Protein AF-A0A9P9HNE9-F1 (afdb_monomer_lite)

Structure (mmCIF, N/CA/C/O backbone):
data_AF-A0A9P9HNE9-F1
#
_entry.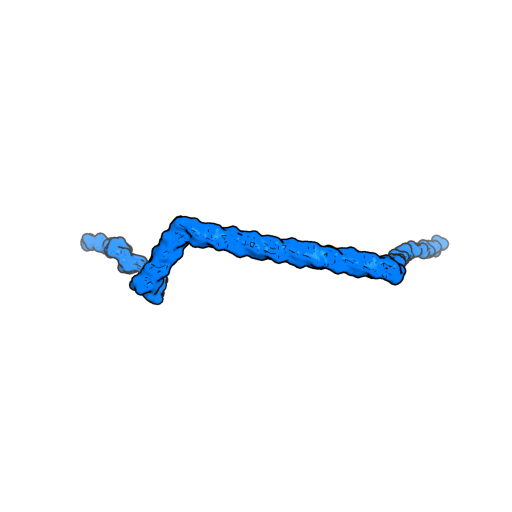id   AF-A0A9P9HNE9-F1
#
loop_
_atom_site.group_PDB
_atom_site.id
_atom_site.type_symbol
_atom_site.label_atom_id
_atom_site.label_alt_id
_atom_site.label_comp_id
_atom_site.label_asym_id
_atom_site.label_entity_id
_atom_site.label_seq_id
_atom_site.pdbx_PDB_ins_code
_atom_site.Cartn_x
_atom_site.Cartn_y
_atom_site.Cartn_z
_atom_site.occupancy
_atom_site.B_iso_or_equiv
_atom_site.auth_seq_id
_atom_site.auth_comp_id
_atom_site.auth_asym_id
_atom_site.auth_atom_id
_atom_site.pdbx_PDB_model_num
ATOM 1 N N . MET A 1 1 ? -8.483 0.041 -76.330 1.00 46.53 1 MET A N 1
ATOM 2 C CA . MET A 1 1 ? -7.160 0.369 -75.760 1.00 46.53 1 MET A CA 1
ATOM 3 C C . MET A 1 1 ? -7.347 0.547 -74.258 1.00 46.53 1 MET A C 1
ATOM 5 O O . MET A 1 1 ? -7.881 1.565 -73.853 1.00 46.53 1 MET A O 1
ATOM 9 N N . ILE A 1 2 ? -7.031 -0.470 -73.451 1.00 42.94 2 ILE A N 1
ATOM 10 C CA . ILE A 1 2 ? -7.026 -0.383 -71.981 1.00 42.94 2 ILE A CA 1
ATOM 11 C C . ILE A 1 2 ? -5.803 -1.179 -71.517 1.00 42.94 2 ILE A C 1
ATOM 13 O O . ILE A 1 2 ? -5.732 -2.382 -71.754 1.00 42.94 2 ILE A O 1
ATOM 17 N N . GLN A 1 3 ? -4.812 -0.498 -70.941 1.00 44.28 3 GLN A N 1
ATOM 18 C CA . GLN A 1 3 ? -3.649 -1.137 -70.322 1.00 44.28 3 GLN A CA 1
ATOM 19 C C . GLN A 1 3 ? -3.976 -1.461 -68.856 1.00 44.28 3 GLN A C 1
ATOM 21 O O . GLN A 1 3 ? -4.509 -0.588 -68.168 1.00 44.28 3 GLN A O 1
ATOM 26 N N . PRO A 1 4 ? -3.652 -2.657 -68.337 1.00 55.72 4 PRO A N 1
ATOM 27 C CA . PRO A 1 4 ? -3.758 -2.917 -66.909 1.00 55.72 4 PRO A CA 1
ATOM 28 C C . PRO A 1 4 ? -2.547 -2.330 -66.164 1.00 55.72 4 PRO A C 1
ATOM 30 O O . PRO A 1 4 ? -1.394 -2.658 -66.447 1.00 55.72 4 PRO A O 1
ATOM 33 N N . LEU A 1 5 ? -2.823 -1.465 -65.186 1.00 52.88 5 LEU A N 1
ATOM 34 C CA . LEU A 1 5 ? -1.845 -0.952 -64.228 1.00 52.88 5 LEU A CA 1
ATOM 35 C C . LEU A 1 5 ? -1.412 -2.083 -63.287 1.00 52.88 5 LEU A C 1
ATOM 37 O O . LEU A 1 5 ? -2.148 -2.472 -62.380 1.00 52.88 5 LEU A O 1
ATOM 41 N N . LEU A 1 6 ? -0.203 -2.606 -63.486 1.00 53.50 6 LEU A N 1
ATOM 42 C CA . LEU A 1 6 ? 0.409 -3.564 -62.570 1.00 53.50 6 LEU A CA 1
ATOM 43 C C . LEU A 1 6 ? 0.885 -2.825 -61.306 1.00 53.50 6 LEU A C 1
ATOM 45 O O . LEU A 1 6 ? 1.999 -2.302 -61.243 1.00 53.50 6 LEU A O 1
ATOM 49 N N . GLN A 1 7 ? 0.025 -2.750 -60.294 1.00 57.41 7 GLN A N 1
ATOM 50 C CA . GLN A 1 7 ? 0.340 -2.131 -59.009 1.00 57.41 7 GLN A CA 1
ATOM 51 C C . GLN A 1 7 ? 1.318 -3.037 -58.228 1.00 57.41 7 GLN A C 1
ATOM 53 O O . GLN A 1 7 ? 0.917 -3.983 -57.549 1.00 57.41 7 GLN A O 1
ATOM 58 N N . LYS A 1 8 ? 2.631 -2.782 -58.343 1.00 58.25 8 LYS A N 1
ATOM 59 C CA . LYS A 1 8 ? 3.663 -3.444 -57.523 1.00 58.25 8 LYS A CA 1
ATOM 60 C C . LYS A 1 8 ? 3.468 -3.067 -56.050 1.00 58.25 8 LYS A C 1
ATOM 62 O O . LYS A 1 8 ? 3.821 -1.969 -55.632 1.00 58.25 8 LYS A O 1
ATOM 67 N N . GLN A 1 9 ? 2.948 -3.995 -55.257 1.00 54.28 9 GLN A N 1
ATOM 68 C CA . GLN A 1 9 ? 2.936 -3.891 -53.798 1.00 54.28 9 GLN A CA 1
ATOM 69 C C . GLN A 1 9 ? 4.383 -3.992 -53.270 1.00 54.28 9 GLN A C 1
ATOM 71 O O . GLN A 1 9 ? 5.067 -4.972 -53.589 1.00 54.28 9 GLN A O 1
ATOM 76 N N . PRO A 1 10 ? 4.897 -3.030 -52.477 1.00 52.81 10 PRO A N 1
ATOM 77 C CA . PRO A 1 10 ? 6.223 -3.157 -51.889 1.00 52.81 10 PRO A CA 1
ATOM 78 C C . PRO A 1 10 ? 6.198 -4.267 -50.832 1.00 52.81 10 PRO A C 1
ATOM 80 O O . PRO A 1 10 ? 5.580 -4.142 -49.776 1.00 52.81 10 PRO A O 1
ATOM 83 N N . SER A 1 11 ? 6.886 -5.371 -51.123 1.00 56.44 11 SER A N 1
ATOM 84 C CA . SER A 1 11 ? 7.118 -6.457 -50.171 1.00 56.44 11 SER A CA 1
ATOM 85 C C . SER A 1 11 ? 7.927 -5.920 -48.985 1.00 56.44 11 SER A C 1
ATOM 87 O O . SER A 1 11 ? 9.150 -5.816 -49.052 1.00 56.44 11 SER A O 1
ATOM 89 N N . ARG A 1 12 ? 7.260 -5.571 -47.878 1.00 60.03 12 ARG A N 1
ATOM 90 C CA . ARG A 1 12 ? 7.920 -5.289 -46.593 1.00 60.03 12 ARG A CA 1
ATOM 91 C C . ARG A 1 12 ? 8.422 -6.599 -45.980 1.00 60.03 12 ARG A C 1
ATOM 93 O O . ARG A 1 12 ? 7.864 -7.096 -45.007 1.00 60.03 12 ARG A O 1
ATOM 100 N N . ARG A 1 13 ? 9.487 -7.175 -46.541 1.00 64.12 13 ARG A N 1
ATOM 101 C CA . ARG A 1 13 ? 10.264 -8.204 -45.842 1.00 64.12 13 ARG A CA 1
ATOM 102 C C . ARG A 1 13 ? 11.257 -7.485 -44.937 1.00 64.12 13 ARG A C 1
ATOM 104 O O . ARG A 1 13 ? 12.192 -6.857 -45.423 1.00 64.12 13 ARG A O 1
ATOM 111 N N . ARG A 1 14 ? 11.022 -7.518 -43.622 1.00 67.06 14 ARG A N 1
ATOM 112 C CA . ARG A 1 14 ? 12.030 -7.069 -42.651 1.00 67.06 14 ARG A CA 1
ATOM 113 C C . ARG A 1 14 ? 13.275 -7.960 -42.801 1.00 67.06 14 ARG A C 1
ATOM 115 O O . ARG A 1 14 ? 13.100 -9.172 -42.943 1.00 67.06 14 ARG A O 1
ATOM 122 N N . PRO A 1 15 ? 14.496 -7.399 -42.810 1.00 75.25 15 PRO A N 1
ATOM 123 C CA . PRO A 1 15 ? 15.708 -8.205 -42.877 1.00 75.25 15 PRO A CA 1
ATOM 124 C C . PRO A 1 15 ? 15.814 -9.083 -41.626 1.00 75.25 15 PRO A C 1
ATOM 126 O O . PRO A 1 15 ? 15.533 -8.632 -40.515 1.00 75.25 15 PRO A O 1
ATOM 129 N N . ILE A 1 16 ? 16.191 -10.346 -41.826 1.00 73.19 16 ILE A N 1
ATOM 130 C CA . ILE A 1 16 ? 16.425 -11.297 -40.736 1.00 73.19 16 ILE A CA 1
ATOM 131 C C . ILE A 1 16 ? 17.646 -10.794 -39.948 1.00 73.19 16 ILE A C 1
ATOM 133 O O . ILE A 1 16 ? 18.675 -10.510 -40.569 1.00 73.19 16 ILE A O 1
ATOM 137 N N . PRO A 1 17 ? 17.553 -10.644 -38.615 1.00 75.06 17 PRO A N 1
ATOM 138 C CA . PRO A 1 17 ? 18.658 -10.141 -37.812 1.00 75.06 17 PRO A CA 1
ATOM 139 C C . PRO A 1 17 ? 19.871 -11.068 -37.909 1.00 75.06 17 PRO A C 1
ATOM 141 O O . PRO A 1 17 ? 19.755 -12.293 -37.938 1.00 75.06 17 PRO A O 1
ATOM 144 N N . THR A 1 18 ? 21.056 -10.464 -37.948 1.00 83.00 18 THR A N 1
ATOM 145 C CA . THR A 1 18 ? 22.319 -11.210 -37.947 1.00 83.00 18 THR A CA 1
ATOM 146 C C . THR A 1 18 ? 22.575 -11.848 -36.577 1.00 83.00 18 THR A C 1
ATOM 148 O O . THR A 1 18 ? 22.065 -11.376 -35.561 1.00 83.00 18 THR A O 1
ATOM 151 N N . LEU A 1 19 ? 23.424 -12.882 -36.521 1.00 79.19 19 LEU A N 1
ATOM 152 C CA . LEU A 1 19 ? 23.806 -13.563 -35.271 1.00 79.19 19 LEU A CA 1
ATOM 153 C C . LEU A 1 19 ? 24.306 -12.599 -34.180 1.00 79.19 19 LEU A C 1
ATOM 155 O O . LEU A 1 19 ? 23.931 -12.738 -33.019 1.00 79.19 19 LEU A O 1
ATOM 159 N N . LYS A 1 20 ? 25.094 -11.580 -34.552 1.00 76.94 20 LYS A N 1
ATOM 160 C CA . LYS A 1 20 ? 25.567 -10.542 -33.618 1.00 76.94 20 LYS A CA 1
ATOM 161 C C . LYS A 1 20 ? 24.412 -9.722 -33.043 1.00 76.94 20 LYS A C 1
ATOM 163 O O . LYS A 1 20 ? 24.405 -9.412 -31.859 1.00 76.94 20 LYS A O 1
ATOM 168 N N . GLN A 1 21 ? 23.432 -9.389 -33.877 1.00 74.75 21 GLN A N 1
ATOM 169 C CA . GLN A 1 21 ? 22.278 -8.593 -33.476 1.00 74.75 21 GLN A CA 1
ATOM 170 C C . GLN A 1 21 ? 21.326 -9.390 -32.581 1.00 74.75 21 GLN A C 1
ATOM 172 O O . GLN A 1 21 ? 20.871 -8.866 -31.573 1.00 74.75 21 GLN A O 1
ATOM 177 N N . LEU A 1 22 ? 21.110 -10.673 -32.884 1.00 74.25 22 LEU A N 1
ATOM 178 C CA . LEU A 1 22 ? 20.410 -11.611 -32.002 1.00 74.25 22 LEU A CA 1
ATOM 179 C C . LEU A 1 22 ? 21.100 -11.731 -30.639 1.00 74.25 22 LEU A C 1
ATOM 181 O O . LEU A 1 22 ? 20.432 -11.657 -29.615 1.00 74.25 22 LEU A O 1
ATOM 185 N N . HIS A 1 23 ? 22.428 -11.865 -30.618 1.00 71.31 23 HIS A N 1
ATOM 186 C CA . HIS A 1 23 ? 23.190 -11.963 -29.374 1.00 71.31 23 HIS A CA 1
ATOM 187 C C . HIS A 1 23 ? 23.087 -10.686 -28.526 1.00 71.31 23 HIS A C 1
ATOM 189 O O . HIS A 1 23 ? 22.812 -10.767 -27.333 1.00 71.31 23 HIS A O 1
ATOM 195 N N . LEU A 1 24 ? 23.220 -9.507 -29.143 1.00 74.31 24 LEU A N 1
ATOM 196 C CA . LEU A 1 24 ? 23.035 -8.223 -28.459 1.00 74.31 24 LEU A CA 1
ATOM 197 C C . LEU A 1 24 ? 21.611 -8.059 -27.921 1.00 74.31 24 LEU A C 1
ATOM 199 O O . LEU A 1 24 ? 21.441 -7.634 -26.784 1.00 74.31 24 LEU A O 1
ATOM 203 N N . MET A 1 25 ? 20.593 -8.434 -28.702 1.00 67.44 25 MET A N 1
ATOM 204 C CA . MET A 1 25 ? 19.207 -8.427 -28.229 1.00 67.44 25 MET A CA 1
ATOM 205 C C . MET A 1 25 ? 19.028 -9.350 -27.020 1.00 67.44 25 MET A C 1
ATOM 207 O O . MET A 1 25 ? 18.363 -8.957 -26.069 1.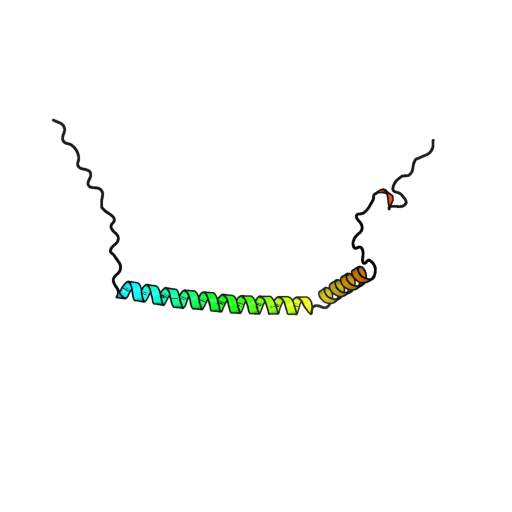00 67.44 25 MET A O 1
ATOM 211 N N . HIS A 1 26 ? 19.662 -10.526 -27.022 1.00 71.38 26 HIS A N 1
ATOM 212 C CA . HIS A 1 26 ? 19.572 -11.484 -25.921 1.00 71.38 26 HIS A CA 1
ATOM 213 C C . HIS A 1 26 ? 20.224 -10.959 -24.629 1.00 71.38 26 HIS A C 1
ATOM 215 O O . HIS A 1 26 ? 19.661 -11.103 -23.545 1.00 71.38 26 HIS A O 1
ATOM 221 N N . LEU A 1 27 ? 21.379 -10.296 -24.743 1.00 71.94 27 LEU A N 1
ATOM 222 C CA . LEU A 1 27 ? 22.059 -9.660 -23.610 1.00 71.94 27 LEU A CA 1
ATOM 223 C C . LEU A 1 27 ? 21.240 -8.493 -23.043 1.00 71.94 27 LEU A C 1
ATOM 225 O O . LEU A 1 27 ? 21.010 -8.438 -21.839 1.00 71.94 27 LEU A O 1
ATOM 229 N N . ILE A 1 28 ? 20.709 -7.625 -23.913 1.00 72.38 28 ILE A N 1
ATOM 230 C CA . ILE A 1 28 ? 19.833 -6.513 -23.508 1.00 72.38 28 ILE A CA 1
ATOM 231 C C . ILE A 1 28 ? 18.582 -7.043 -22.792 1.00 72.38 28 ILE A C 1
ATOM 233 O O . ILE A 1 28 ? 18.143 -6.457 -21.804 1.00 72.38 28 ILE A O 1
ATOM 237 N N . THR A 1 29 ? 18.015 -8.168 -23.243 1.00 79.56 29 THR A N 1
ATOM 238 C CA . THR A 1 29 ? 16.877 -8.790 -22.551 1.00 79.56 29 THR A CA 1
ATOM 239 C C . THR A 1 29 ? 17.255 -9.394 -21.203 1.00 79.56 29 THR A C 1
ATOM 241 O O . THR A 1 29 ? 16.458 -9.296 -20.275 1.00 79.56 29 THR A O 1
ATOM 244 N N . ALA A 1 30 ? 18.449 -9.978 -21.062 1.00 84.00 30 ALA A N 1
ATOM 245 C CA . ALA A 1 30 ? 18.897 -10.559 -19.799 1.00 84.00 30 ALA A CA 1
ATOM 246 C C . ALA A 1 30 ? 19.115 -9.478 -18.728 1.00 84.00 30 ALA A C 1
ATOM 248 O O . ALA A 1 30 ? 18.588 -9.602 -17.623 1.00 84.00 30 ALA A O 1
ATOM 249 N N . ASP A 1 31 ? 19.795 -8.384 -19.080 1.00 84.75 31 ASP A N 1
ATOM 250 C CA . ASP A 1 31 ? 20.006 -7.251 -18.172 1.00 84.75 31 ASP A CA 1
ATOM 251 C C . ASP A 1 31 ? 18.683 -6.579 -17.791 1.00 84.75 31 ASP A C 1
ATOM 253 O O . ASP A 1 31 ? 18.458 -6.255 -16.624 1.00 84.75 31 ASP A O 1
ATOM 257 N N . ALA A 1 32 ? 17.762 -6.421 -18.748 1.00 86.88 32 ALA A N 1
ATOM 258 C CA . ALA A 1 32 ? 16.438 -5.869 -18.476 1.00 86.88 32 ALA A CA 1
ATOM 259 C C . ALA A 1 32 ? 15.616 -6.761 -17.528 1.00 86.88 32 ALA A C 1
ATOM 261 O O . ALA A 1 32 ? 14.968 -6.253 -16.611 1.00 86.88 32 ALA A O 1
ATOM 262 N N . MET A 1 33 ? 15.657 -8.086 -17.714 1.00 82.25 33 MET A N 1
ATOM 263 C CA . MET A 1 33 ? 14.985 -9.037 -16.822 1.00 82.25 33 MET A CA 1
ATOM 264 C C . MET A 1 33 ? 15.603 -9.033 -15.423 1.00 82.25 33 MET A C 1
ATOM 266 O O . MET A 1 33 ? 14.870 -9.018 -14.434 1.00 82.25 33 MET A O 1
ATOM 270 N N . PHE A 1 34 ? 16.933 -8.992 -15.324 1.00 89.38 34 PHE A N 1
ATOM 271 C CA . PHE A 1 34 ? 17.628 -8.919 -14.042 1.00 89.38 34 PHE A CA 1
ATOM 272 C C . PHE A 1 34 ? 17.311 -7.618 -13.296 1.00 89.38 34 PHE A C 1
ATOM 274 O O . PHE A 1 34 ? 16.994 -7.649 -12.108 1.00 89.38 34 PHE A O 1
ATOM 281 N N . ALA A 1 35 ? 17.311 -6.479 -13.992 1.00 93.38 35 ALA A N 1
ATOM 282 C CA . ALA A 1 35 ? 16.938 -5.194 -13.408 1.00 93.38 35 ALA A CA 1
ATOM 283 C C . ALA A 1 35 ? 15.486 -5.191 -12.900 1.00 93.38 35 ALA A C 1
ATOM 285 O O . ALA A 1 35 ? 15.221 -4.719 -11.794 1.00 93.38 35 ALA A O 1
ATOM 286 N N . ALA A 1 36 ? 14.549 -5.755 -13.670 1.00 90.44 36 ALA A N 1
ATOM 287 C CA . ALA A 1 36 ? 13.155 -5.889 -13.251 1.00 90.44 36 ALA A CA 1
ATOM 288 C C . ALA A 1 36 ? 13.011 -6.787 -12.011 1.00 90.44 36 ALA A C 1
ATOM 290 O O . ALA A 1 36 ? 12.281 -6.447 -11.079 1.00 90.44 36 ALA A O 1
ATOM 291 N N . TYR A 1 37 ? 13.747 -7.898 -11.969 1.00 91.88 37 TYR A N 1
ATOM 292 C CA . TYR A 1 37 ? 13.775 -8.790 -10.816 1.00 91.88 37 TYR A CA 1
ATOM 293 C C . TYR A 1 37 ? 14.329 -8.093 -9.568 1.00 91.88 37 TYR A C 1
ATOM 295 O O . TYR A 1 37 ? 13.676 -8.089 -8.525 1.00 91.88 37 TYR A O 1
ATOM 303 N N . MET A 1 38 ? 15.478 -7.425 -9.677 1.00 96.88 38 MET A N 1
ATOM 304 C CA . MET A 1 38 ? 16.066 -6.674 -8.565 1.00 96.88 38 MET A CA 1
ATOM 305 C C . MET A 1 38 ? 15.128 -5.582 -8.051 1.00 96.88 38 MET A C 1
ATOM 307 O O . MET A 1 38 ? 14.950 -5.448 -6.842 1.00 96.88 38 MET A O 1
ATOM 311 N N . LYS A 1 39 ? 14.454 -4.865 -8.956 1.00 95.38 39 LYS A N 1
ATOM 312 C CA . LYS A 1 39 ? 13.424 -3.891 -8.589 1.00 95.38 39 LYS A CA 1
ATOM 313 C C . LYS A 1 39 ? 12.287 -4.542 -7.796 1.00 95.38 39 LYS A C 1
ATOM 315 O O . LYS A 1 39 ? 11.904 -4.012 -6.758 1.00 95.38 39 LYS A O 1
ATOM 320 N N . SER A 1 40 ? 11.791 -5.699 -8.239 1.00 92.88 40 SER A N 1
ATOM 321 C CA . SER A 1 40 ? 10.722 -6.414 -7.528 1.00 92.88 40 SER A CA 1
ATOM 322 C C . SER A 1 40 ? 11.135 -6.857 -6.119 1.00 92.88 40 SER A C 1
ATOM 324 O O . SER A 1 40 ? 10.326 -6.785 -5.198 1.00 92.88 40 SER A O 1
ATOM 326 N N . ILE A 1 41 ? 12.404 -7.243 -5.919 1.00 96.31 41 ILE A N 1
ATOM 327 C CA . ILE A 1 41 ? 12.938 -7.561 -4.587 1.00 96.31 41 ILE A CA 1
ATOM 328 C C . ILE A 1 41 ? 12.906 -6.321 -3.699 1.00 96.31 41 ILE A C 1
ATOM 330 O O . ILE A 1 41 ? 12.431 -6.394 -2.567 1.00 96.31 41 ILE A O 1
ATOM 334 N N . THR A 1 42 ? 13.401 -5.188 -4.197 1.00 95.94 42 THR A N 1
ATOM 335 C CA . THR A 1 42 ? 13.419 -3.937 -3.430 1.00 95.94 42 THR A CA 1
ATOM 336 C C . THR A 1 42 ? 12.005 -3.483 -3.067 1.00 95.94 42 THR A C 1
ATOM 338 O O . THR A 1 42 ? 11.762 -3.107 -1.923 1.00 95.94 42 THR A O 1
ATOM 341 N N . GLU A 1 43 ? 11.054 -3.570 -3.999 1.00 96.00 43 GLU A N 1
ATOM 342 C CA . GLU A 1 43 ? 9.644 -3.258 -3.732 1.00 96.00 43 GLU A CA 1
ATOM 343 C C . GLU A 1 43 ? 9.041 -4.199 -2.681 1.00 96.00 43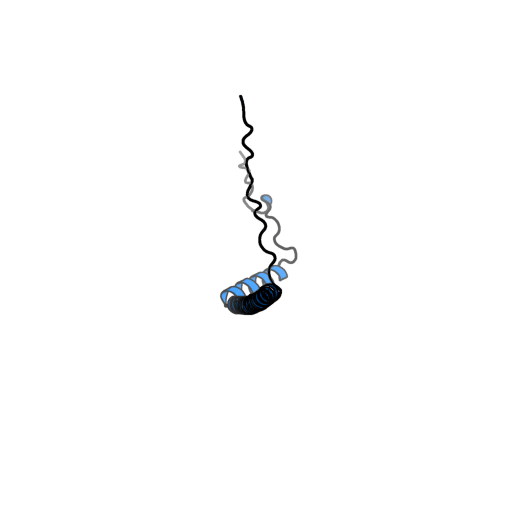 GLU A C 1
ATOM 345 O O . GLU A 1 43 ? 8.413 -3.735 -1.733 1.00 96.00 43 GLU A O 1
ATOM 350 N N . ALA A 1 44 ? 9.281 -5.509 -2.782 1.00 95.31 44 ALA A N 1
ATOM 351 C CA . ALA A 1 44 ? 8.800 -6.468 -1.791 1.00 95.31 44 ALA A CA 1
ATOM 352 C C . ALA A 1 44 ? 9.380 -6.195 -0.393 1.00 95.31 44 ALA A C 1
ATOM 354 O O . ALA A 1 44 ? 8.654 -6.245 0.599 1.00 95.31 44 ALA A O 1
ATOM 355 N N . GLN A 1 45 ? 10.672 -5.866 -0.306 1.00 94.19 45 GLN A N 1
ATOM 356 C CA . GLN A 1 45 ? 11.321 -5.501 0.954 1.00 94.19 45 GLN A CA 1
ATOM 357 C C . GLN A 1 45 ? 10.720 -4.230 1.563 1.00 94.19 45 GLN A C 1
ATOM 359 O O . GLN A 1 45 ? 10.461 -4.203 2.767 1.00 94.19 45 GLN A O 1
ATOM 364 N N . ASN A 1 46 ? 10.452 -3.208 0.745 1.00 95.81 46 ASN A N 1
ATOM 365 C CA . ASN A 1 46 ? 9.794 -1.986 1.204 1.00 95.81 46 ASN A CA 1
ATOM 366 C C . ASN A 1 46 ? 8.372 -2.261 1.698 1.00 95.81 46 ASN A C 1
ATOM 368 O O . ASN A 1 46 ? 8.042 -1.846 2.802 1.00 95.81 46 ASN A O 1
ATOM 372 N N . ASN A 1 47 ? 7.576 -3.040 0.963 1.00 93.31 47 ASN A N 1
ATOM 373 C CA . ASN A 1 47 ? 6.213 -3.389 1.375 1.00 93.31 47 ASN A CA 1
ATOM 374 C C . ASN A 1 47 ? 6.189 -4.119 2.725 1.00 93.31 47 ASN A C 1
ATOM 376 O O . ASN A 1 47 ? 5.358 -3.827 3.584 1.00 93.31 47 ASN A O 1
ATOM 380 N N . VAL A 1 48 ? 7.115 -5.063 2.936 1.00 93.75 48 VAL A N 1
ATOM 381 C CA . VAL A 1 48 ? 7.248 -5.755 4.227 1.00 93.75 48 VAL A CA 1
ATOM 382 C C . VAL A 1 48 ? 7.613 -4.763 5.326 1.00 93.75 48 VAL A C 1
ATOM 384 O O . VAL A 1 48 ? 7.018 -4.801 6.401 1.00 93.75 48 VAL A O 1
ATOM 387 N N . LYS A 1 49 ? 8.561 -3.859 5.066 1.00 93.81 49 LYS A N 1
ATOM 388 C CA . LYS A 1 49 ? 8.962 -2.838 6.033 1.00 93.81 49 LYS A CA 1
ATOM 389 C C . LYS A 1 49 ? 7.785 -1.932 6.406 1.00 93.81 49 LYS A C 1
ATOM 391 O O . LYS A 1 49 ? 7.465 -1.846 7.588 1.00 93.81 49 LYS A O 1
ATOM 396 N N . GLU A 1 50 ? 7.109 -1.344 5.424 1.00 92.06 50 GLU A N 1
ATOM 397 C CA . GLU A 1 50 ? 5.943 -0.473 5.616 1.00 92.06 50 GLU A CA 1
ATOM 398 C C . GLU A 1 50 ? 4.839 -1.168 6.418 1.00 92.06 50 GLU A C 1
ATOM 400 O O . GLU A 1 50 ? 4.317 -0.607 7.380 1.00 92.06 50 GLU A O 1
ATOM 405 N N . PHE A 1 51 ? 4.534 -2.427 6.093 1.00 88.88 51 PHE A N 1
ATOM 406 C CA . PHE A 1 51 ? 3.571 -3.216 6.855 1.00 88.88 51 PHE A CA 1
ATOM 407 C C . PHE A 1 51 ? 4.010 -3.414 8.311 1.00 88.88 51 PHE A C 1
ATOM 409 O O . PHE A 1 51 ? 3.208 -3.255 9.230 1.00 88.88 51 PHE A O 1
ATOM 416 N N . THR A 1 52 ? 5.283 -3.745 8.551 1.00 89.25 52 THR A N 1
ATOM 417 C CA . THR A 1 52 ? 5.778 -3.929 9.923 1.00 89.25 52 THR A CA 1
ATOM 418 C C . THR A 1 52 ? 5.794 -2.635 10.730 1.00 89.25 52 THR A C 1
ATOM 420 O O . THR A 1 52 ? 5.590 -2.684 11.940 1.00 89.25 52 THR A O 1
ATOM 423 N N . GLU A 1 53 ? 6.028 -1.490 10.093 1.00 90.75 53 GLU A N 1
ATOM 424 C CA . GLU A 1 53 ? 5.939 -0.177 10.734 1.00 90.75 53 GLU A CA 1
ATOM 425 C C . GLU A 1 53 ? 4.485 0.153 11.082 1.00 90.75 53 GLU A C 1
ATOM 427 O O . GLU A 1 53 ? 4.201 0.491 12.229 1.00 90.75 53 GLU A O 1
ATOM 432 N N . LEU A 1 54 ? 3.550 -0.064 10.152 1.00 88.06 54 LEU A N 1
ATOM 433 C CA . LEU A 1 54 ? 2.120 0.144 10.383 1.00 88.06 54 LEU A CA 1
ATOM 434 C C . LEU A 1 54 ? 1.575 -0.741 11.512 1.00 88.06 54 LEU A C 1
ATOM 436 O O . LEU A 1 54 ? 0.782 -0.285 12.330 1.00 88.06 54 LEU A O 1
ATOM 440 N N . MET A 1 55 ? 2.012 -1.999 11.580 1.00 82.94 55 MET A N 1
ATOM 441 C CA . MET A 1 55 ? 1.624 -2.927 12.649 1.00 82.94 55 MET A CA 1
ATOM 442 C C . MET A 1 55 ? 2.232 -2.571 14.009 1.00 82.94 55 MET A C 1
ATOM 444 O O . MET A 1 55 ? 1.686 -2.967 15.037 1.00 82.94 55 MET A O 1
ATOM 448 N N . ARG A 1 56 ? 3.361 -1.854 14.029 1.00 85.81 56 ARG A N 1
ATOM 449 C CA . ARG A 1 56 ? 3.980 -1.354 15.263 1.00 85.81 56 ARG A CA 1
ATOM 450 C C . ARG A 1 56 ? 3.322 -0.085 15.782 1.00 85.81 56 ARG A C 1
ATOM 452 O O . ARG A 1 56 ? 3.512 0.209 16.956 1.00 85.81 56 ARG A O 1
ATOM 459 N N . ASP A 1 57 ? 2.563 0.628 14.957 1.00 89.25 57 ASP A N 1
ATOM 460 C CA . ASP A 1 57 ? 1.849 1.824 15.387 1.00 89.25 57 ASP A CA 1
ATOM 461 C C . ASP A 1 57 ? 0.877 1.509 16.536 1.00 89.25 57 ASP A C 1
ATOM 463 O O . ASP A 1 57 ? 0.144 0.512 16.506 1.00 89.25 57 ASP A O 1
ATOM 467 N N . ASP A 1 58 ? 0.875 2.358 17.562 1.00 80.00 58 ASP A N 1
ATOM 468 C CA . ASP A 1 58 ? 0.132 2.127 18.806 1.00 80.00 58 ASP A CA 1
ATOM 469 C C . ASP A 1 58 ? -1.376 2.029 18.540 1.00 80.00 58 ASP A C 1
ATOM 471 O O . ASP A 1 58 ? -2.089 1.245 19.172 1.00 80.00 58 ASP A O 1
ATOM 475 N N . PHE A 1 59 ? -1.865 2.781 17.553 1.00 83.75 59 PHE A N 1
ATOM 476 C CA . PHE A 1 59 ? -3.257 2.744 17.119 1.00 83.75 59 PHE A CA 1
ATOM 477 C C . PHE A 1 59 ? -3.633 1.397 16.480 1.00 83.75 59 PHE A C 1
ATOM 479 O O . PHE A 1 59 ? -4.648 0.793 16.841 1.00 83.75 59 PHE A O 1
ATOM 486 N N . SER A 1 60 ? -2.791 0.876 15.582 1.00 76.88 60 SER A N 1
ATOM 487 C CA . SER A 1 60 ? -2.991 -0.432 14.942 1.00 76.88 60 SER A CA 1
ATOM 488 C C . SER A 1 60 ? -2.992 -1.574 15.960 1.00 76.88 60 SER A C 1
ATOM 490 O O . SER A 1 60 ? -3.814 -2.496 15.873 1.00 76.88 60 SER A O 1
ATOM 492 N N . GLN A 1 61 ? -2.113 -1.504 16.963 1.00 85.19 61 GLN A N 1
ATOM 493 C CA . GLN A 1 61 ? -2.071 -2.482 18.049 1.00 85.19 61 GLN A CA 1
ATOM 494 C C . GLN A 1 61 ? -3.350 -2.450 18.896 1.00 85.19 61 GLN A C 1
ATOM 496 O O . GLN A 1 61 ? -3.908 -3.508 19.192 1.00 85.19 61 GLN A O 1
ATOM 501 N N . GLN A 1 62 ? -3.864 -1.261 19.230 1.00 85.19 62 GLN A N 1
ATOM 502 C CA . GLN A 1 62 ? -5.112 -1.113 19.991 1.00 85.19 62 GLN A CA 1
ATOM 503 C C . GLN A 1 62 ? -6.315 -1.704 19.253 1.00 85.19 62 GLN A C 1
ATOM 505 O O . GLN A 1 62 ? -7.101 -2.441 19.851 1.00 85.19 62 GLN A O 1
ATOM 510 N N . ILE A 1 63 ? -6.444 -1.438 17.949 1.00 84.88 63 ILE A N 1
ATOM 511 C CA . ILE A 1 63 ? -7.521 -2.015 17.134 1.00 84.88 63 ILE A CA 1
ATOM 512 C C . ILE A 1 63 ? -7.407 -3.537 17.109 1.00 84.88 63 ILE A C 1
ATOM 514 O O . ILE A 1 63 ? -8.391 -4.235 17.353 1.00 84.88 63 ILE A O 1
ATOM 518 N N . THR A 1 64 ? -6.209 -4.062 16.852 1.00 84.44 64 THR A N 1
ATOM 519 C CA . THR A 1 64 ? -5.995 -5.511 16.761 1.00 84.44 64 THR A CA 1
ATOM 520 C C . THR A 1 64 ? -6.295 -6.198 18.094 1.00 84.44 64 THR A C 1
ATOM 522 O O . THR A 1 64 ? -6.984 -7.218 18.116 1.00 84.44 64 THR A O 1
ATOM 525 N N . ALA A 1 65 ? -5.870 -5.611 19.216 1.00 86.62 65 ALA A N 1
ATOM 526 C CA . ALA A 1 65 ? -6.177 -6.109 20.554 1.00 86.62 65 ALA A CA 1
ATOM 527 C C . ALA A 1 65 ? -7.685 -6.073 20.855 1.00 86.62 65 ALA A C 1
ATOM 529 O O . ALA A 1 65 ? -8.237 -7.038 21.382 1.00 86.62 65 ALA A O 1
ATOM 530 N N . GLN A 1 66 ? -8.379 -4.997 20.471 1.00 84.12 66 GLN A N 1
ATOM 531 C CA . GLN A 1 66 ? -9.828 -4.880 20.638 1.00 84.12 66 GLN A CA 1
ATOM 532 C C . GLN A 1 66 ? -10.590 -5.919 19.802 1.00 84.12 66 GLN A C 1
ATOM 534 O O . GLN A 1 66 ? -11.586 -6.475 20.270 1.00 84.12 66 GLN A O 1
ATOM 539 N N . VAL A 1 67 ? -10.128 -6.203 18.582 1.00 83.94 67 VAL A N 1
ATOM 540 C CA . VAL A 1 67 ? -10.697 -7.247 17.719 1.00 83.94 67 VAL A CA 1
ATOM 541 C C . VAL A 1 67 ? -10.472 -8.632 18.320 1.00 83.94 67 VAL A C 1
ATOM 543 O O . VAL A 1 67 ? -11.415 -9.415 18.386 1.00 83.94 67 VAL A O 1
ATOM 546 N N . GLN A 1 68 ? -9.265 -8.929 18.808 1.00 84.56 68 GLN A N 1
ATOM 547 C CA . GLN A 1 68 ? -8.975 -10.201 19.479 1.00 84.56 68 GLN A CA 1
ATOM 548 C C . GLN A 1 68 ? -9.835 -10.391 20.731 1.00 84.56 68 GLN A C 1
ATOM 550 O O . GLN A 1 68 ? -10.413 -11.458 20.924 1.00 84.56 68 GLN A O 1
ATOM 555 N N . LYS A 1 69 ? -9.978 -9.337 21.543 1.00 85.00 69 LYS A N 1
ATOM 556 C CA . LYS A 1 69 ? -10.852 -9.340 22.718 1.00 85.00 69 LYS A CA 1
ATOM 557 C C . LYS A 1 69 ? -12.304 -9.638 22.334 1.00 85.00 69 LYS A C 1
ATOM 559 O O . LYS A 1 69 ? -12.907 -10.539 22.902 1.00 85.00 69 LYS A O 1
ATOM 564 N N . ARG A 1 70 ? -12.834 -8.948 21.320 1.00 79.31 70 ARG A N 1
ATOM 565 C CA . ARG A 1 70 ? -14.189 -9.187 20.794 1.00 79.31 70 ARG A CA 1
ATOM 566 C C . ARG A 1 70 ? -14.379 -10.610 20.280 1.00 79.31 70 ARG A C 1
ATOM 568 O O . ARG A 1 70 ? -15.399 -11.208 20.574 1.00 79.31 70 ARG A O 1
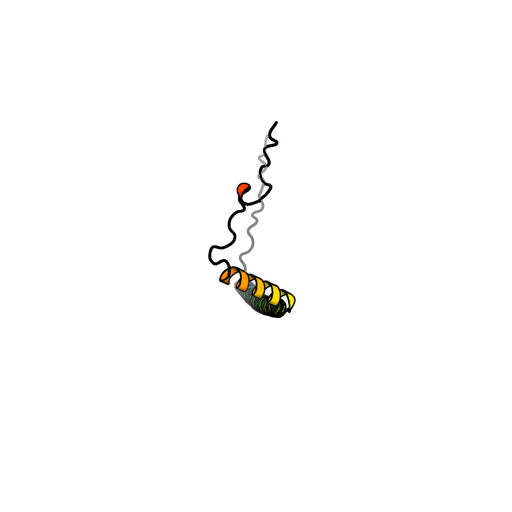ATOM 575 N N . GLN A 1 71 ? -13.413 -11.168 19.551 1.00 80.81 71 GLN A N 1
ATOM 576 C CA . GLN A 1 71 ? -13.499 -12.552 19.070 1.00 80.81 71 GLN A CA 1
ATOM 577 C C . GLN A 1 71 ? -13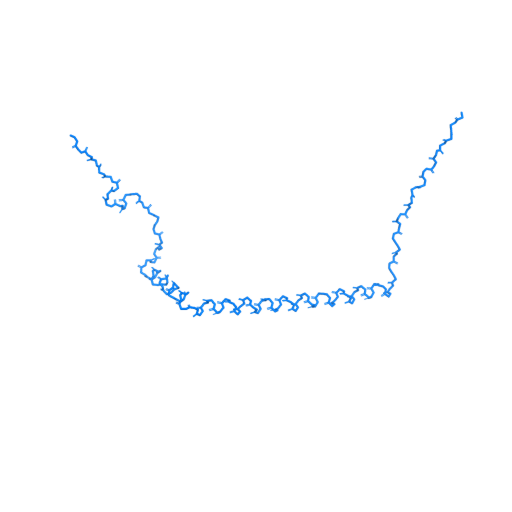.500 -13.576 20.213 1.00 80.81 71 GLN A C 1
ATOM 579 O O . GLN A 1 71 ? -14.173 -14.597 20.110 1.00 80.81 71 GLN A O 1
ATOM 584 N N . ALA A 1 72 ? -12.761 -13.311 21.293 1.00 82.12 72 ALA A N 1
ATOM 585 C CA . ALA A 1 72 ? -12.758 -14.171 22.473 1.00 82.12 72 ALA A CA 1
ATOM 586 C C . ALA A 1 72 ? -14.070 -14.073 23.273 1.00 82.12 72 ALA A C 1
ATOM 588 O O . ALA A 1 72 ? -14.548 -15.080 23.790 1.00 82.12 72 ALA A O 1
ATOM 589 N N . GLU A 1 73 ? -14.646 -12.873 23.374 1.00 81.88 73 GLU A N 1
ATOM 590 C CA . GLU A 1 73 ? -15.900 -12.613 24.094 1.00 81.88 73 GLU A CA 1
ATOM 591 C C . GLU A 1 73 ? -17.142 -13.058 23.297 1.00 81.88 73 GLU A C 1
ATOM 593 O O . GLU A 1 73 ? -18.109 -13.546 23.879 1.00 81.88 73 GLU A O 1
ATOM 598 N N . GLU A 1 74 ? -17.107 -12.949 21.967 1.00 77.25 74 GLU A N 1
ATOM 599 C CA . GLU A 1 74 ? -18.201 -13.283 21.047 1.00 77.25 74 GLU A CA 1
ATOM 600 C C . GLU A 1 74 ? -17.730 -14.293 19.977 1.00 77.25 74 GLU A C 1
ATOM 602 O O . GLU A 1 74 ? -17.587 -13.950 18.798 1.00 77.25 74 GLU A O 1
ATOM 607 N N . PRO A 1 75 ? -17.509 -15.571 20.346 1.00 71.44 75 PRO A N 1
ATOM 608 C CA . PRO A 1 75 ? -16.946 -16.585 19.445 1.00 71.44 75 PRO A CA 1
ATOM 609 C C . PRO A 1 75 ? -17.844 -16.914 18.242 1.00 71.44 75 PRO A C 1
ATOM 611 O O . PRO A 1 75 ? -17.368 -17.439 17.237 1.00 71.44 75 PRO A O 1
ATOM 614 N N . ASN A 1 76 ? -19.135 -16.577 18.315 1.00 75.75 76 ASN A N 1
ATOM 615 C CA . ASN A 1 76 ? -20.092 -16.779 17.225 1.00 75.75 76 ASN A CA 1
ATOM 616 C C . ASN A 1 76 ? -20.093 -15.624 16.198 1.00 75.75 76 ASN A C 1
ATOM 618 O O . ASN A 1 76 ? -20.832 -15.690 15.215 1.00 75.75 76 ASN A O 1
ATOM 622 N N . GLY A 1 77 ? -19.257 -14.595 16.395 1.00 70.19 77 GLY A N 1
ATOM 623 C CA . GLY A 1 77 ? -19.095 -13.464 15.483 1.00 70.19 77 GLY A CA 1
ATOM 624 C C . GLY A 1 77 ? -20.201 -12.407 15.574 1.00 70.19 77 GLY A C 1
ATOM 625 O O . GLY A 1 77 ? -21.025 -12.403 16.486 1.00 70.19 77 GLY A O 1
ATOM 626 N N . ILE A 1 78 ? -20.208 -11.489 14.599 1.00 67.06 78 ILE A N 1
ATOM 627 C CA . ILE A 1 78 ? -21.222 -10.433 14.476 1.00 67.06 78 ILE A CA 1
ATOM 628 C C . ILE A 1 78 ? -22.552 -11.090 14.104 1.00 67.06 78 ILE A C 1
ATOM 630 O O . ILE A 1 78 ? -22.745 -11.532 12.969 1.00 67.06 78 ILE A O 1
ATOM 634 N N . VAL A 1 79 ? -23.477 -11.146 15.058 1.00 70.69 79 VAL A N 1
ATOM 635 C CA . VAL A 1 79 ? -24.844 -11.593 14.790 1.00 70.69 79 VAL A CA 1
ATOM 636 C C . VAL A 1 79 ? -25.499 -10.565 13.858 1.00 70.69 79 VAL A C 1
ATOM 638 O O . VAL A 1 79 ? -25.421 -9.365 14.136 1.00 70.69 79 VAL A O 1
ATOM 641 N N . PRO A 1 80 ? -26.119 -10.978 12.737 1.00 74.56 80 PRO A N 1
ATOM 642 C CA . PRO A 1 80 ? -26.840 -10.048 11.882 1.00 74.56 80 PRO A CA 1
ATOM 643 C C . PRO A 1 80 ? -27.941 -9.374 12.700 1.00 74.56 80 PRO A C 1
ATOM 645 O O . PRO A 1 80 ? -28.778 -10.056 13.292 1.00 74.56 80 PRO A O 1
ATOM 648 N N . TRP A 1 81 ? -27.912 -8.042 12.735 1.00 73.00 81 TRP A N 1
ATOM 649 C CA . TRP A 1 81 ? -28.858 -7.241 13.504 1.00 73.00 81 TRP A CA 1
ATOM 650 C C . TRP A 1 81 ? -30.290 -7.565 13.077 1.00 73.00 81 TRP A C 1
ATOM 652 O O . TRP A 1 81 ? -30.642 -7.400 11.903 1.00 73.00 81 TRP A O 1
ATOM 662 N N . ARG A 1 82 ? -31.126 -8.035 14.010 1.00 82.31 82 ARG A N 1
ATOM 663 C CA . ARG A 1 82 ? -32.555 -8.194 13.753 1.00 82.31 82 ARG A CA 1
ATOM 664 C C . ARG A 1 82 ? -33.250 -6.930 14.216 1.00 82.31 82 ARG A C 1
ATOM 666 O O . ARG A 1 82 ? -33.007 -6.433 15.308 1.00 82.31 82 ARG A O 1
ATOM 673 N N . HIS A 1 83 ? -34.188 -6.454 13.406 1.00 74.94 83 HIS A N 1
ATOM 674 C CA . HIS A 1 83 ? -35.034 -5.318 13.766 1.00 74.94 83 HIS A CA 1
ATOM 675 C C . HIS A 1 83 ? -35.743 -5.536 15.110 1.00 74.94 83 HIS A C 1
ATOM 677 O O . HIS A 1 83 ? -35.939 -4.576 15.832 1.00 74.94 83 HIS A O 1
ATOM 683 N N . GLN A 1 84 ? -36.037 -6.787 15.475 1.00 75.94 84 GLN A N 1
ATOM 684 C CA . GLN A 1 84 ? -36.681 -7.172 16.737 1.00 75.94 84 GLN A CA 1
ATOM 685 C C . GLN A 1 84 ? -35.766 -7.090 17.968 1.00 75.94 84 GLN A C 1
ATOM 687 O O . GLN A 1 84 ? -36.266 -7.113 19.089 1.00 75.94 84 GLN A O 1
ATOM 692 N N . ASP A 1 85 ? -34.445 -7.008 17.777 1.00 78.94 85 ASP A N 1
ATOM 693 C CA . ASP A 1 85 ? -33.472 -6.984 18.875 1.00 78.94 85 ASP A CA 1
ATOM 694 C C . ASP A 1 85 ? -33.385 -5.594 19.535 1.00 78.94 85 ASP A C 1
ATOM 696 O O . ASP A 1 85 ? -32.811 -5.452 20.614 1.00 78.94 85 ASP A O 1
ATOM 700 N N . HIS A 1 86 ? -33.948 -4.551 18.906 1.00 78.12 86 HIS A N 1
ATOM 701 C CA . HIS A 1 86 ? -33.998 -3.209 19.482 1.00 78.12 86 HIS A CA 1
ATOM 702 C C . HIS A 1 86 ? -35.224 -3.062 20.396 1.00 78.12 86 HIS A C 1
ATOM 704 O O . HIS A 1 86 ? -36.336 -3.297 19.936 1.00 78.12 86 HIS A O 1
ATOM 710 N N . PRO A 1 87 ? -35.082 -2.628 21.659 1.00 76.44 87 PRO A N 1
ATOM 711 C CA . PRO A 1 87 ? -36.193 -2.585 22.615 1.00 76.44 87 PRO A CA 1
ATOM 712 C C . PRO A 1 87 ? -37.385 -1.726 22.156 1.00 76.44 87 PRO A C 1
ATOM 714 O O . PRO A 1 87 ? -38.527 -2.078 22.434 1.00 76.44 87 PRO A O 1
ATOM 717 N N . ASP A 1 88 ? -37.137 -0.676 21.370 1.00 78.12 88 ASP A N 1
ATOM 718 C CA . ASP A 1 88 ? -38.184 0.208 20.830 1.00 78.12 88 ASP A CA 1
ATOM 719 C C . ASP A 1 88 ? -38.592 -0.123 19.383 1.00 78.12 88 ASP A C 1
ATOM 721 O O . ASP A 1 88 ? -39.109 0.732 18.668 1.00 78.12 88 ASP A O 1
ATOM 725 N N . TRP A 1 89 ? -38.309 -1.332 18.888 1.00 79.44 89 TRP A N 1
ATOM 726 C CA . TRP A 1 89 ? -38.536 -1.651 17.472 1.00 79.44 89 TRP A CA 1
ATOM 727 C C . TRP A 1 89 ? -40.003 -1.616 17.042 1.00 79.44 89 TRP A C 1
ATOM 729 O O . TRP A 1 89 ? -40.297 -1.418 15.862 1.00 79.44 89 TRP A O 1
ATOM 739 N N . PHE A 1 90 ? -40.921 -1.836 17.983 1.00 76.00 90 PHE A N 1
ATOM 740 C CA . PHE A 1 90 ? -42.346 -1.801 17.718 1.00 76.00 90 PHE A CA 1
ATOM 741 C C . PHE A 1 90 ? -43.133 -1.376 18.956 1.00 76.00 90 PHE A C 1
ATOM 743 O O . PHE A 1 90 ? -43.360 -2.157 19.880 1.00 76.00 90 PHE A O 1
ATOM 750 N N . THR A 1 91 ? -43.608 -0.138 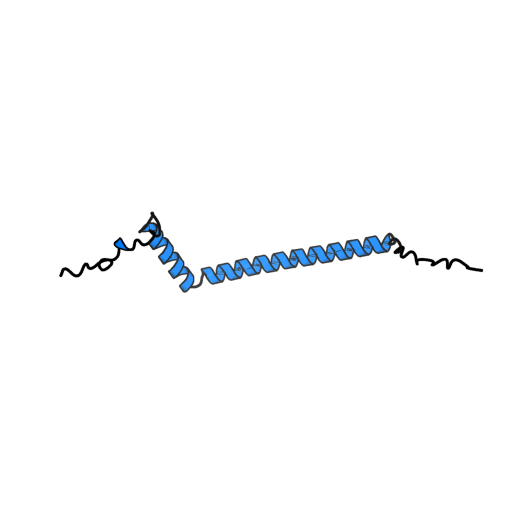18.939 1.00 77.62 91 THR A N 1
ATOM 751 C CA . THR A 1 91 ? -44.636 0.366 19.847 1.00 77.62 91 THR A CA 1
ATOM 752 C C . THR A 1 91 ? -45.970 0.378 19.110 1.00 77.62 91 THR A C 1
ATOM 754 O O . THR A 1 91 ? -46.212 1.191 18.222 1.00 77.62 91 THR A O 1
ATOM 757 N N . LEU A 1 92 ? -46.855 -0.558 19.460 1.00 75.00 92 LEU A N 1
ATOM 758 C CA . LEU A 1 92 ? -48.244 -0.485 19.021 1.00 75.00 92 LEU A CA 1
ATOM 759 C C . LEU A 1 92 ? -48.959 0.520 19.927 1.00 75.00 92 LEU A C 1
ATOM 761 O O . LEU A 1 92 ? -49.308 0.181 21.061 1.00 75.00 92 LEU A O 1
ATOM 765 N N . ASP A 1 93 ? -49.168 1.742 19.441 1.00 72.44 93 ASP A N 1
ATOM 766 C CA . ASP A 1 93 ? -50.039 2.711 20.106 1.00 72.44 93 ASP A CA 1
ATOM 767 C C . ASP A 1 93 ? -51.445 2.103 20.217 1.00 72.44 93 ASP A C 1
ATOM 769 O O . ASP A 1 93 ? -52.201 2.023 19.245 1.00 72.44 93 ASP A O 1
ATOM 773 N N . LYS A 1 94 ? -51.786 1.601 21.408 1.00 56.59 94 LYS A N 1
ATOM 774 C CA . LYS A 1 94 ? -53.121 1.081 21.706 1.00 56.59 94 LYS A CA 1
ATOM 775 C C . LYS A 1 94 ? -54.094 2.260 21.775 1.00 56.59 94 LYS A C 1
ATOM 777 O O . LYS A 1 94 ? -54.027 3.051 22.713 1.00 56.59 94 LYS A O 1
ATOM 782 N N . LYS A 1 95 ? -54.974 2.358 20.777 1.00 49.44 95 LYS A N 1
ATOM 783 C CA . LYS A 1 95 ? -56.223 3.130 20.843 1.00 49.44 95 LYS A CA 1
ATOM 784 C C . LYS A 1 95 ? -57.312 2.342 21.555 1.00 49.44 95 LYS A C 1
ATOM 786 O O . LYS A 1 95 ? -57.342 1.104 21.375 1.00 49.44 95 LYS A O 1
#

Sequence (95 aa):
MIQPLLQKQPSRRRPIPTLKQLHLMHLITADAMFAAYMKSITEAQNNVKEFTELMRDDFSQQITAQVQKRQAEEPNGIVPWRHQDHPDWFTLDKK

pLDDT: mean 77.64, std 12.99, range [42.94, 96.88]

Organism: Fusarium solani (NCBI:txid169388)

Foldseek 3Di:
DDDDDPPDDPPPDDDDDDPVRVVVVVVVVVVVVVVVVVVVVVVVVVVVVVVVVCCPDPVVVVVVVVVVVCCVVCVVPDDPDDCVVDPPSDDDPDD

Radius of gyration: 35.45 Å; chains: 1; bounding box: 82×20×100 Å

Secondary structure (DSSP, 8-state):
-------------PPPPPHHHHHHHHHHHHHHHHHHHHHHHHHHHHHHHHHHHHHHSHHHHHHHHHHHHHHHH-TT--PPPPGGGSTTS------